Protein AF-A0A6A4ELS7-F1 (afdb_monomer)

Sequence (142 aa):
MPRMIDSFGDTYHCTVDSSPAGCIIHLRNEKMRDEWTCEVTFQNIDSLWSGSGPAMLCHAPFTAVGVLQDLIHGTSYCGTMYGSVTLTNKFSPYYMELQLKCQLQEVILEWKFPMVPKDVSALERRAASKALGSQEAVKLST

Secondary structure (DSSP, 8-state):
--EEE-TTS-EEEEEEEEETTEEEEEEEETTT--EEEEEEETTTGGGGB-S---GGGTT-HHHHHHHHHHHHHT--SSTTEEEEEEEE--S-TT-EEEEEEEEETTEEEEEEEEEEESSHHHHHHHHHHHHHHHHHHHHTT-

Mean predicted aligned error: 9.18 Å

Structure (mmCIF, N/CA/C/O backbone):
data_AF-A0A6A4ELS7-F1
#
_entry.id   AF-A0A6A4ELS7-F1
#
loop_
_atom_site.group_PDB
_atom_site.id
_atom_site.type_symbol
_atom_site.label_atom_id
_atom_site.label_alt_id
_atom_site.label_comp_id
_atom_site.label_asym_id
_atom_site.label_entity_id
_atom_site.label_seq_id
_atom_site.pdbx_PDB_ins_code
_atom_site.Cartn_x
_atom_site.Cartn_y
_atom_site.Cartn_z
_atom_site.occupancy
_atom_site.B_iso_or_equiv
_atom_site.auth_seq_id
_atom_site.auth_comp_id
_atom_site.auth_asym_id
_atom_site.auth_atom_id
_atom_site.pdbx_PDB_model_num
ATOM 1 N N . MET A 1 1 ? 12.898 -0.743 6.482 1.00 56.84 1 MET A N 1
ATOM 2 C CA . MET A 1 1 ? 11.477 -0.651 6.083 1.00 56.84 1 MET A CA 1
ATOM 3 C C . MET A 1 1 ? 10.868 0.611 6.672 1.00 56.84 1 MET A C 1
ATOM 5 O O . MET A 1 1 ? 11.114 0.869 7.850 1.00 56.84 1 MET A O 1
ATOM 9 N N . PRO A 1 2 ? 10.148 1.418 5.879 1.00 64.62 2 PRO A N 1
ATOM 10 C CA . PRO A 1 2 ? 9.604 2.689 6.339 1.00 64.62 2 PRO A CA 1
ATOM 11 C C . PRO A 1 2 ? 8.461 2.460 7.337 1.00 64.62 2 PRO A C 1
ATOM 13 O O . PRO A 1 2 ? 7.484 1.776 7.037 1.00 64.62 2 PRO A O 1
ATOM 16 N N . ARG A 1 3 ? 8.594 3.026 8.540 1.00 72.94 3 ARG A N 1
ATOM 17 C CA . ARG A 1 3 ? 7.478 3.187 9.480 1.00 72.94 3 ARG A CA 1
ATOM 18 C C . ARG A 1 3 ? 6.675 4.404 9.057 1.00 72.94 3 ARG A C 1
ATOM 20 O O . ARG A 1 3 ? 7.255 5.467 8.849 1.00 72.94 3 ARG A O 1
ATOM 27 N N . MET A 1 4 ? 5.364 4.247 8.951 1.00 81.12 4 MET A N 1
ATOM 28 C CA . MET A 1 4 ? 4.470 5.344 8.596 1.00 81.12 4 MET A CA 1
ATOM 29 C C . MET A 1 4 ? 3.529 5.620 9.751 1.00 81.12 4 MET A C 1
ATOM 31 O O . MET A 1 4 ? 3.017 4.693 10.373 1.00 81.12 4 MET A O 1
ATOM 35 N N . ILE A 1 5 ? 3.323 6.899 10.034 1.00 80.00 5 ILE A N 1
ATOM 36 C CA . ILE A 1 5 ? 2.426 7.355 11.087 1.00 80.00 5 ILE A CA 1
ATOM 37 C C . ILE A 1 5 ? 1.249 8.020 10.399 1.00 80.00 5 ILE A C 1
ATOM 39 O O . ILE A 1 5 ? 1.431 8.859 9.515 1.00 80.00 5 ILE A O 1
ATOM 43 N N . ASP A 1 6 ? 0.050 7.600 10.767 1.00 78.50 6 ASP A N 1
ATOM 44 C CA . ASP A 1 6 ? -1.168 8.167 10.224 1.00 78.50 6 ASP A CA 1
ATOM 45 C C . ASP A 1 6 ? -1.586 9.438 10.993 1.00 78.50 6 ASP A C 1
ATOM 47 O O . ASP A 1 6 ? -0.995 9.816 12.006 1.00 78.50 6 ASP A O 1
ATOM 51 N N . SER A 1 7 ? -2.627 10.125 10.524 1.00 72.00 7 SER A N 1
ATOM 52 C CA . SER A 1 7 ? -3.119 11.356 11.165 1.00 72.00 7 SER A CA 1
ATOM 53 C C . SER A 1 7 ? -3.641 11.171 12.599 1.00 72.00 7 SER A C 1
ATOM 55 O O . SER A 1 7 ? -3.864 12.160 13.290 1.00 72.00 7 SER A O 1
ATOM 57 N N . PHE A 1 8 ? -3.905 9.934 13.025 1.00 71.88 8 PHE A N 1
ATOM 58 C CA . PHE A 1 8 ? -4.363 9.587 14.370 1.00 71.88 8 PHE A CA 1
ATOM 59 C C . PHE A 1 8 ? -3.201 9.162 15.285 1.00 71.88 8 PHE A C 1
ATOM 61 O O . PHE A 1 8 ? -3.431 8.843 16.449 1.00 71.88 8 PHE A O 1
ATOM 68 N N . GLY A 1 9 ? -1.961 9.188 14.783 1.00 76.31 9 GLY A N 1
ATOM 69 C CA . GLY A 1 9 ? -0.770 8.768 15.519 1.00 76.31 9 GLY A CA 1
ATOM 70 C C . GLY A 1 9 ? -0.549 7.254 15.520 1.00 76.31 9 GLY A C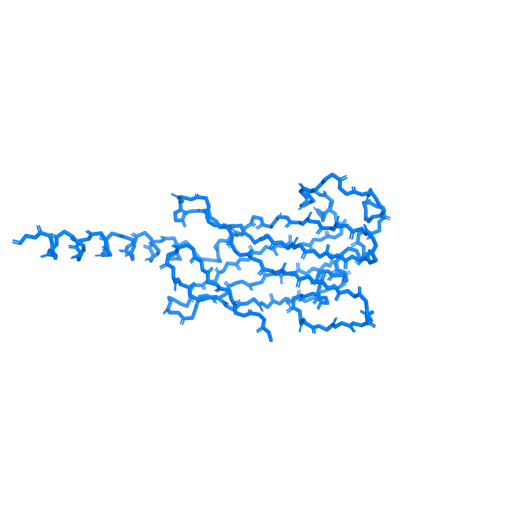 1
ATOM 71 O O . GLY A 1 9 ? 0.372 6.777 16.186 1.00 76.31 9 GLY A O 1
ATOM 72 N N . ASP A 1 10 ? -1.357 6.489 14.780 1.00 81.31 10 ASP A N 1
ATOM 73 C CA . ASP A 1 10 ? -1.173 5.048 14.662 1.00 81.31 10 ASP A CA 1
ATOM 74 C C . ASP A 1 10 ? 0.009 4.745 13.736 1.00 81.31 10 ASP A C 1
ATOM 76 O O . ASP A 1 10 ? 0.169 5.342 12.669 1.00 81.31 10 ASP A O 1
ATOM 80 N N . THR A 1 11 ? 0.846 3.794 14.153 1.00 85.88 11 THR A N 1
ATOM 81 C CA . THR A 1 11 ? 2.019 3.363 13.384 1.00 85.88 11 THR A CA 1
ATOM 82 C C . THR A 1 11 ? 1.684 2.145 12.533 1.00 85.88 11 THR A C 1
ATOM 84 O O . THR A 1 11 ? 1.116 1.167 13.026 1.00 85.88 11 THR A O 1
ATOM 87 N N . TYR A 1 12 ? 2.085 2.193 11.264 1.00 87.44 12 TYR A N 1
ATOM 88 C CA . TYR A 1 12 ? 1.881 1.139 10.282 1.00 87.44 12 TYR A CA 1
ATOM 89 C C . TYR A 1 12 ? 3.205 0.643 9.706 1.00 87.44 12 TYR A C 1
ATOM 91 O O . TYR A 1 12 ? 4.120 1.420 9.403 1.00 87.44 12 TYR A O 1
ATOM 99 N N . HIS A 1 13 ? 3.257 -0.667 9.490 1.00 88.06 13 HIS A N 1
ATOM 100 C CA . HIS A 1 13 ? 4.267 -1.332 8.682 1.00 88.06 13 HIS A CA 1
ATOM 101 C C . HIS A 1 13 ? 3.746 -1.552 7.266 1.00 88.06 13 HIS A C 1
ATOM 103 O O . HIS A 1 13 ? 2.657 -2.098 7.094 1.00 88.06 13 HIS A O 1
ATOM 109 N N . CYS A 1 14 ? 4.543 -1.155 6.275 1.00 87.31 14 CYS A N 1
ATOM 110 C CA . CYS A 1 14 ? 4.285 -1.431 4.866 1.00 87.31 14 CYS A CA 1
ATOM 111 C C . CYS A 1 14 ? 5.091 -2.644 4.406 1.00 87.31 14 CYS A C 1
ATOM 113 O O . CYS A 1 14 ? 6.310 -2.668 4.597 1.00 87.31 14 CYS A O 1
ATOM 115 N N . THR A 1 15 ? 4.434 -3.610 3.776 1.00 88.56 15 THR A N 1
ATOM 116 C CA . THR A 1 15 ? 5.080 -4.734 3.088 1.00 88.56 15 THR A CA 1
ATOM 117 C C . THR A 1 15 ? 4.439 -4.950 1.724 1.00 88.56 15 THR A C 1
ATOM 119 O O . THR A 1 15 ? 3.341 -4.458 1.462 1.00 88.56 15 THR A O 1
ATOM 122 N N . VAL A 1 16 ? 5.132 -5.666 0.841 1.00 89.25 16 VAL A N 1
ATOM 123 C CA . VAL A 1 16 ? 4.633 -5.984 -0.497 1.00 89.25 16 VAL A CA 1
ATOM 124 C C . VAL A 1 16 ? 4.811 -7.466 -0.765 1.00 89.25 16 VAL A C 1
ATOM 126 O O . VAL A 1 16 ? 5.917 -7.985 -0.635 1.00 89.25 16 VAL A O 1
ATOM 129 N N . ASP A 1 17 ? 3.733 -8.108 -1.195 1.00 90.06 17 ASP A N 1
ATOM 130 C CA . ASP A 1 17 ? 3.751 -9.476 -1.691 1.00 90.06 17 ASP A CA 1
ATOM 131 C C . ASP A 1 17 ? 3.772 -9.429 -3.223 1.00 90.06 17 ASP A C 1
ATOM 133 O O . ASP A 1 17 ? 2.775 -9.110 -3.879 1.00 90.06 17 ASP A O 1
ATOM 137 N N . SER A 1 18 ? 4.943 -9.687 -3.804 1.00 85.75 18 SER A N 1
ATOM 138 C CA . SER A 1 18 ? 5.160 -9.630 -5.252 1.00 85.75 18 SER A CA 1
ATOM 139 C C . SER A 1 18 ? 4.741 -10.922 -5.951 1.00 85.75 18 SER A C 1
ATOM 141 O O . SER A 1 18 ? 4.983 -12.026 -5.467 1.00 85.75 18 SER A O 1
ATOM 143 N N . SER A 1 19 ? 4.184 -10.790 -7.153 1.00 85.00 19 SER A N 1
ATOM 144 C CA . SER A 1 19 ? 3.873 -11.901 -8.051 1.00 85.00 19 SER A CA 1
ATOM 145 C C . SER A 1 19 ? 4.245 -11.554 -9.499 1.00 85.00 19 SER A C 1
ATOM 147 O O . SER A 1 19 ? 4.436 -10.383 -9.832 1.00 85.00 19 SER A O 1
ATOM 149 N N . PRO A 1 20 ? 4.287 -12.537 -10.414 1.00 78.62 20 PRO A N 1
ATOM 150 C CA . PRO A 1 20 ? 4.468 -12.253 -11.834 1.00 78.62 20 PRO A CA 1
ATOM 151 C C . PRO A 1 20 ? 3.353 -11.410 -12.460 1.00 78.62 20 PRO A C 1
ATOM 153 O O . PRO A 1 20 ? 3.557 -10.945 -13.570 1.00 78.62 20 PRO A O 1
ATOM 156 N N . ALA A 1 21 ? 2.198 -11.247 -11.796 1.00 82.81 21 ALA A N 1
ATOM 157 C CA . ALA A 1 21 ? 1.034 -10.490 -12.271 1.00 82.81 21 ALA A CA 1
ATOM 158 C C . ALA A 1 21 ? 0.962 -9.049 -11.714 1.00 82.81 21 ALA A C 1
ATOM 160 O O . ALA A 1 21 ? 0.116 -8.257 -12.140 1.00 82.81 21 ALA A O 1
ATOM 161 N N . GLY A 1 22 ? 1.830 -8.708 -10.757 1.00 86.75 22 GLY A N 1
ATOM 162 C CA . GLY A 1 22 ? 1.756 -7.461 -10.006 1.00 86.75 22 GLY A CA 1
ATOM 163 C C . GLY A 1 22 ? 2.215 -7.644 -8.564 1.00 86.75 22 GLY A C 1
ATOM 164 O O . GLY A 1 22 ? 3.106 -8.439 -8.275 1.00 86.75 22 GLY A O 1
ATOM 165 N N . CYS A 1 23 ? 1.590 -6.943 -7.631 1.00 90.44 23 CYS A N 1
ATOM 166 C CA . CYS A 1 23 ? 1.838 -7.109 -6.209 1.00 90.44 23 CYS A CA 1
ATOM 167 C C . CYS A 1 23 ? 0.638 -6.709 -5.356 1.00 90.44 23 CYS A C 1
ATOM 169 O O . CYS A 1 23 ? -0.208 -5.921 -5.776 1.00 90.44 23 CYS A O 1
ATOM 171 N 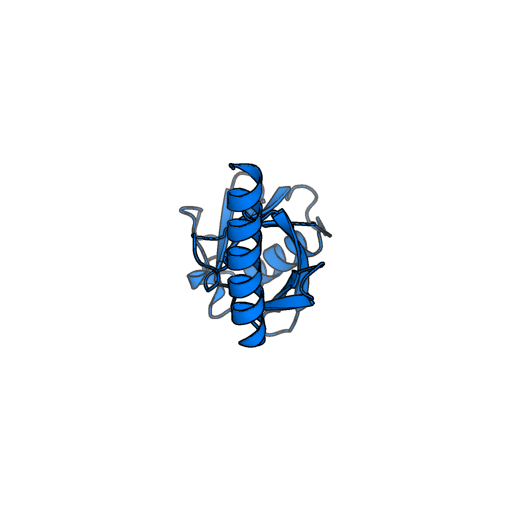N . ILE A 1 24 ? 0.609 -7.200 -4.123 1.00 93.50 24 ILE A N 1
ATOM 172 C CA . ILE A 1 24 ? -0.326 -6.746 -3.099 1.00 93.50 24 ILE A CA 1
ATOM 173 C C . ILE A 1 24 ? 0.463 -5.925 -2.086 1.00 93.50 24 ILE A C 1
ATOM 175 O O . ILE A 1 24 ? 1.447 -6.392 -1.519 1.00 93.50 24 ILE A O 1
ATOM 179 N N . ILE A 1 25 ? 0.048 -4.681 -1.877 1.00 92.19 25 ILE A N 1
ATOM 180 C CA . ILE A 1 25 ? 0.591 -3.821 -0.827 1.00 92.19 25 ILE A CA 1
ATOM 181 C C . ILE A 1 25 ? -0.175 -4.118 0.454 1.00 92.19 25 ILE A C 1
ATOM 183 O O . ILE A 1 25 ? -1.402 -4.086 0.440 1.00 92.19 25 ILE A O 1
ATOM 187 N N . HIS A 1 26 ? 0.535 -4.340 1.556 1.00 92.12 26 HIS A N 1
ATOM 188 C CA . HIS A 1 26 ? -0.031 -4.561 2.882 1.00 92.12 26 HIS A CA 1
A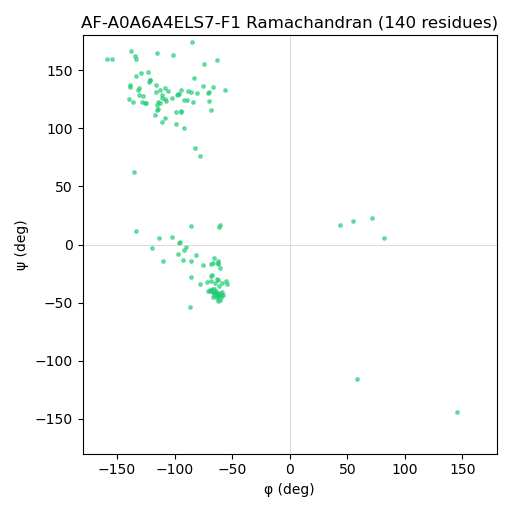TOM 189 C C . HIS A 1 26 ? 0.387 -3.436 3.827 1.00 92.12 26 HIS A C 1
ATOM 191 O O . HIS A 1 26 ? 1.569 -3.120 3.960 1.00 92.12 26 HIS A O 1
ATOM 197 N N . LEU A 1 27 ? -0.584 -2.870 4.534 1.00 90.25 27 LEU A N 1
ATOM 198 C CA . LEU A 1 27 ? -0.381 -1.966 5.655 1.00 90.25 27 LEU A CA 1
ATOM 199 C C . LEU A 1 27 ? -0.899 -2.624 6.919 1.00 90.25 27 LEU A C 1
ATOM 201 O O . LEU A 1 27 ? -2.096 -2.870 7.051 1.00 90.25 27 LEU A O 1
ATOM 205 N N . ARG A 1 28 ? -0.007 -2.873 7.871 1.00 90.12 28 ARG A N 1
ATOM 206 C CA . ARG A 1 28 ? -0.359 -3.477 9.152 1.00 90.12 28 ARG A CA 1
ATOM 207 C C . ARG A 1 28 ? -0.167 -2.483 10.281 1.00 90.12 28 ARG A C 1
ATOM 209 O O . ARG A 1 28 ? 0.949 -2.019 10.500 1.00 90.12 28 ARG A O 1
ATOM 216 N N . ASN A 1 29 ? -1.231 -2.204 11.022 1.00 87.44 29 ASN A N 1
ATOM 217 C CA . ASN A 1 29 ? -1.163 -1.375 12.221 1.00 87.44 29 ASN A CA 1
ATOM 218 C C . ASN A 1 29 ? -0.449 -2.136 13.351 1.00 87.44 29 ASN A C 1
ATOM 220 O O . ASN A 1 29 ? -0.804 -3.279 13.660 1.00 87.44 29 ASN A O 1
ATOM 224 N N . GLU A 1 30 ? 0.533 -1.510 13.999 1.00 86.25 30 GLU A N 1
ATOM 225 C CA . GLU A 1 30 ? 1.288 -2.126 15.100 1.00 86.25 30 GLU A CA 1
ATOM 226 C C . GLU A 1 30 ? 0.411 -2.382 16.341 1.00 86.25 30 GLU A C 1
ATOM 228 O O . GLU A 1 30 ? 0.537 -3.418 17.001 1.00 86.25 30 GLU A O 1
ATOM 233 N N . LYS A 1 31 ? -0.503 -1.456 16.649 1.00 83.69 31 LYS A N 1
ATOM 234 C CA . LYS A 1 31 ? -1.314 -1.449 17.873 1.00 83.69 31 LYS A CA 1
ATOM 235 C C . LYS A 1 31 ? -2.585 -2.279 17.727 1.00 83.69 31 LYS A C 1
ATOM 237 O O . LYS A 1 31 ? -2.853 -3.156 18.544 1.00 83.69 31 LYS A O 1
ATOM 242 N N . MET A 1 32 ? -3.375 -2.003 16.692 1.00 80.06 32 MET A N 1
ATOM 243 C CA . MET A 1 32 ? -4.685 -2.629 16.479 1.00 80.06 32 MET A CA 1
ATOM 244 C C . MET A 1 32 ? -4.599 -3.973 15.746 1.00 80.06 32 MET A C 1
ATOM 246 O O .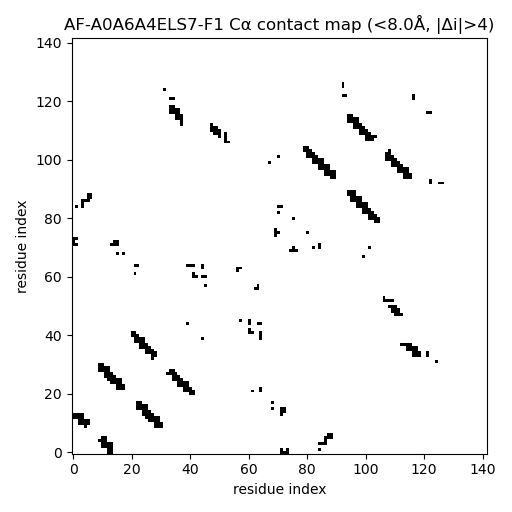 MET A 1 32 ? -5.562 -4.748 15.772 1.00 80.06 32 MET A O 1
ATOM 250 N N . ARG A 1 33 ? -3.438 -4.272 15.139 1.00 83.25 33 ARG A N 1
ATOM 251 C CA . ARG A 1 33 ? -3.183 -5.463 14.312 1.00 83.25 33 ARG A CA 1
ATOM 252 C C . ARG A 1 33 ? -4.174 -5.634 13.158 1.00 83.25 33 ARG A C 1
ATOM 254 O O . ARG A 1 33 ? -4.323 -6.749 12.661 1.00 83.25 33 ARG A O 1
ATOM 261 N N . ASP A 1 34 ? -4.866 -4.574 12.757 1.00 85.62 34 ASP A N 1
ATOM 262 C CA . ASP A 1 34 ? -5.628 -4.556 11.521 1.00 85.62 34 ASP A CA 1
ATOM 263 C C . ASP A 1 34 ? -4.691 -4.438 10.318 1.00 85.62 34 ASP A C 1
ATOM 265 O O . ASP A 1 34 ? -3.543 -3.992 10.416 1.00 85.62 34 ASP A O 1
ATOM 269 N N . GLU A 1 35 ? -5.191 -4.914 9.185 1.00 89.62 35 GLU A N 1
ATOM 270 C CA . GLU A 1 35 ? -4.445 -5.032 7.946 1.00 89.62 35 GLU A CA 1
ATOM 271 C C . GLU A 1 35 ? -5.275 -4.438 6.815 1.00 89.62 35 GLU A C 1
ATOM 273 O O . GLU A 1 35 ? -6.470 -4.723 6.686 1.00 89.62 35 GLU A O 1
ATOM 278 N N . TRP A 1 36 ? -4.626 -3.614 6.005 1.00 90.44 36 TRP A N 1
ATOM 279 C CA . TRP A 1 36 ? -5.206 -2.981 4.835 1.00 90.44 36 TRP A CA 1
ATOM 280 C C . TRP A 1 36 ? -4.393 -3.356 3.614 1.00 90.44 36 TRP A C 1
ATOM 282 O O . TRP A 1 36 ? -3.165 -3.387 3.668 1.00 90.44 36 TRP A O 1
ATOM 292 N N . THR A 1 37 ? -5.073 -3.624 2.512 1.00 93.44 37 THR A N 1
ATOM 293 C CA . THR A 1 37 ? -4.457 -4.149 1.303 1.00 93.44 37 THR A CA 1
ATOM 294 C C . THR A 1 37 ? -4.845 -3.348 0.074 1.00 93.44 37 THR A C 1
ATOM 296 O O . THR A 1 37 ? -5.961 -2.839 -0.015 1.00 93.44 37 THR A O 1
ATOM 299 N N . CYS A 1 38 ? -3.936 -3.259 -0.889 1.00 93.25 38 CYS A N 1
ATOM 300 C CA . CYS A 1 38 ? -4.228 -2.748 -2.223 1.00 93.25 38 CYS A CA 1
ATOM 301 C C . CYS A 1 38 ? -3.568 -3.662 -3.254 1.00 93.25 38 CYS A C 1
ATOM 303 O O . CYS A 1 38 ? -2.358 -3.885 -3.199 1.00 93.25 38 CYS A O 1
ATOM 305 N N . GLU A 1 39 ? -4.363 -4.209 -4.169 1.00 93.56 39 GLU A N 1
ATOM 306 C CA . GLU A 1 39 ? -3.851 -5.005 -5.279 1.00 93.56 39 GLU A CA 1
ATOM 307 C C . GLU A 1 39 ? -3.425 -4.078 -6.420 1.00 93.56 39 GLU A C 1
ATOM 309 O O . GLU A 1 39 ? -4.220 -3.293 -6.944 1.00 93.56 39 GLU A O 1
ATOM 314 N N . VAL A 1 40 ? -2.162 -4.187 -6.816 1.00 90.25 40 VAL A N 1
ATOM 315 C CA . VAL A 1 40 ? -1.559 -3.416 -7.900 1.00 90.25 40 VAL A CA 1
ATOM 316 C C . VAL A 1 40 ? -1.129 -4.388 -8.985 1.00 90.25 40 VAL A C 1
ATOM 318 O O . VAL A 1 40 ? -0.203 -5.173 -8.809 1.00 90.25 40 VAL A O 1
ATOM 321 N N . THR A 1 41 ? -1.797 -4.336 -10.125 1.00 88.81 41 THR A N 1
ATOM 322 C CA . THR A 1 41 ? -1.516 -5.176 -11.287 1.00 88.81 41 THR A CA 1
ATOM 323 C C . THR A 1 41 ? -1.041 -4.314 -12.443 1.00 88.81 41 THR A C 1
ATOM 325 O O . THR A 1 41 ? -1.255 -3.101 -12.479 1.00 88.81 41 THR A O 1
ATOM 328 N N . PHE A 1 42 ? -0.454 -4.940 -13.459 1.00 83.06 42 PHE A N 1
ATOM 329 C CA . PHE A 1 42 ? -0.081 -4.216 -14.677 1.00 83.06 42 PHE A CA 1
ATOM 330 C C . PHE A 1 42 ? -1.283 -3.621 -15.422 1.00 83.06 42 PHE A C 1
ATOM 332 O O . PHE A 1 42 ? -1.099 -2.773 -16.285 1.00 83.06 42 PHE A O 1
ATOM 339 N N . GLN A 1 43 ? -2.500 -4.080 -15.114 1.00 84.38 43 GLN A N 1
ATOM 340 C CA . GLN A 1 43 ? -3.732 -3.588 -15.727 1.00 84.38 43 GLN A CA 1
ATOM 341 C C . GLN A 1 43 ? -4.286 -2.352 -15.014 1.00 84.38 43 GLN A C 1
ATOM 343 O O . GLN A 1 43 ? -4.981 -1.561 -15.645 1.00 84.38 43 GLN A O 1
ATOM 348 N N . ASN A 1 44 ? -4.017 -2.188 -13.712 1.00 87.06 44 ASN A N 1
ATOM 349 C CA . ASN A 1 44 ? -4.596 -1.104 -12.918 1.00 87.06 44 ASN A CA 1
ATOM 350 C C . ASN A 1 44 ? -3.582 -0.032 -12.490 1.00 87.06 44 ASN A C 1
ATOM 352 O O . ASN A 1 44 ? -4.011 1.047 -12.085 1.00 87.06 44 ASN A O 1
ATOM 356 N N . ILE A 1 45 ? -2.272 -0.276 -12.602 1.00 84.94 45 ILE A N 1
ATOM 357 C CA . ILE A 1 45 ? -1.254 0.654 -12.096 1.00 84.94 45 ILE A CA 1
ATOM 358 C C . ILE A 1 45 ? -1.345 2.053 -12.716 1.00 84.94 45 ILE A C 1
ATOM 360 O O . ILE A 1 45 ? -1.142 3.045 -12.016 1.00 84.94 45 ILE A O 1
ATOM 364 N N . ASP A 1 46 ? -1.754 2.148 -13.980 1.00 81.94 46 ASP A N 1
ATOM 365 C CA . ASP A 1 46 ? -1.950 3.431 -14.660 1.00 81.94 46 ASP A CA 1
ATOM 366 C C . ASP A 1 46 ? -3.138 4.217 -14.089 1.00 81.94 46 ASP A C 1
ATOM 368 O O . ASP A 1 46 ? -3.109 5.444 -14.039 1.00 81.94 46 ASP A O 1
ATOM 372 N N . SER A 1 47 ? -4.170 3.524 -13.594 1.00 83.31 47 SER A N 1
ATOM 373 C CA . SER A 1 47 ? -5.327 4.156 -12.939 1.00 83.31 47 SER A CA 1
ATOM 374 C C . SER A 1 47 ? -5.024 4.657 -11.522 1.00 83.31 47 SER A C 1
ATOM 376 O O . SER A 1 47 ? -5.755 5.490 -10.991 1.00 83.31 47 SER A O 1
ATOM 378 N N . LEU A 1 48 ? -3.940 4.162 -10.9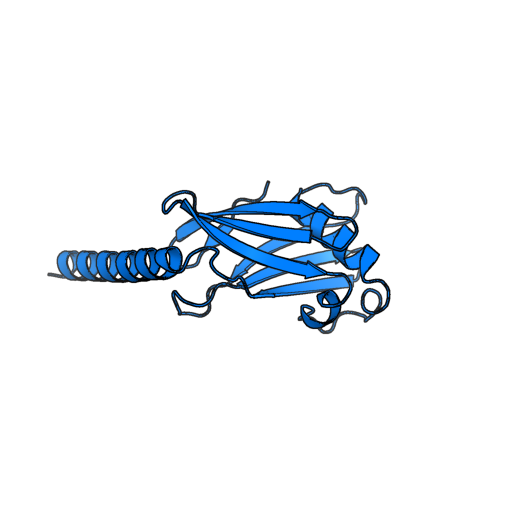18 1.00 83.50 48 LEU A N 1
ATOM 379 C CA . LEU A 1 48 ? -3.474 4.525 -9.575 1.00 83.50 48 LEU A CA 1
ATOM 380 C C . LEU A 1 48 ? -2.499 5.713 -9.602 1.00 83.50 48 LEU A C 1
ATOM 382 O O . LEU A 1 48 ? -2.031 6.183 -8.562 1.00 83.50 48 LEU A O 1
ATOM 386 N N . TRP A 1 49 ? -2.187 6.205 -10.798 1.00 81.44 49 TRP A N 1
ATOM 387 C CA . TRP A 1 49 ? -1.363 7.378 -11.014 1.00 81.44 49 TRP A CA 1
ATOM 388 C C . TRP A 1 49 ? -2.097 8.654 -10.592 1.00 81.44 49 TRP A C 1
ATOM 390 O O . TRP A 1 49 ? -3.243 8.882 -10.979 1.00 81.44 49 TRP A O 1
ATOM 400 N N . SER A 1 50 ? -1.438 9.517 -9.813 1.00 71.88 50 SER A N 1
ATOM 401 C CA . SER A 1 50 ? -2.061 10.746 -9.297 1.00 71.88 50 SER A CA 1
ATOM 402 C C . SER A 1 50 ? -1.377 12.044 -9.718 1.00 71.88 50 SER A C 1
ATOM 404 O O . SER A 1 50 ? -1.859 13.118 -9.352 1.00 71.88 50 SER A O 1
ATOM 406 N N . GLY A 1 51 ? -0.263 11.967 -10.451 1.00 63.94 51 GLY A N 1
ATOM 407 C CA . GLY A 1 51 ? 0.545 13.124 -10.835 1.00 63.94 51 GLY A CA 1
ATOM 408 C C . GLY A 1 51 ? 0.336 13.606 -12.273 1.00 63.94 51 GLY A C 1
ATOM 409 O O . GLY A 1 51 ? -0.121 12.880 -13.147 1.00 63.94 51 GLY A O 1
ATOM 410 N N . SER A 1 52 ? 0.778 14.831 -12.555 1.00 56.19 52 SER A N 1
ATOM 411 C CA . SER A 1 52 ? 0.965 15.359 -13.918 1.00 56.19 52 SER A CA 1
ATOM 412 C C . SER A 1 52 ? 2.335 14.992 -14.514 1.00 56.19 52 SER A C 1
ATOM 414 O O . SER A 1 52 ? 2.796 15.648 -15.448 1.00 56.19 52 SER A O 1
ATOM 416 N N . GLY A 1 53 ? 3.035 14.020 -13.918 1.00 55.97 53 GLY A N 1
ATOM 417 C CA . GLY A 1 53 ? 4.358 13.587 -14.363 1.00 55.97 53 GLY A CA 1
ATOM 418 C C . GLY A 1 53 ? 4.318 12.997 -15.779 1.00 55.97 53 GLY A C 1
ATOM 419 O O . GLY A 1 53 ? 3.253 12.589 -16.246 1.00 55.97 53 GLY A O 1
ATOM 420 N N . PRO A 1 54 ? 5.458 12.967 -16.487 1.00 54.09 54 PRO A N 1
ATOM 421 C CA . PRO A 1 54 ? 5.525 12.443 -17.840 1.00 54.09 54 PRO A CA 1
ATOM 422 C C . PRO A 1 54 ? 4.997 11.008 -17.863 1.00 54.09 54 PRO A C 1
ATOM 424 O O . PRO A 1 54 ? 5.417 10.171 -17.064 1.00 54.09 54 PRO A O 1
ATOM 427 N N . ALA A 1 55 ? 4.122 10.722 -18.828 1.00 59.44 55 ALA A N 1
ATOM 428 C CA . ALA A 1 55 ? 3.492 9.423 -19.078 1.00 59.44 55 ALA A CA 1
ATOM 429 C C . ALA A 1 55 ? 4.484 8.286 -19.421 1.00 59.44 55 ALA A C 1
ATOM 431 O O . ALA A 1 55 ? 4.085 7.239 -19.919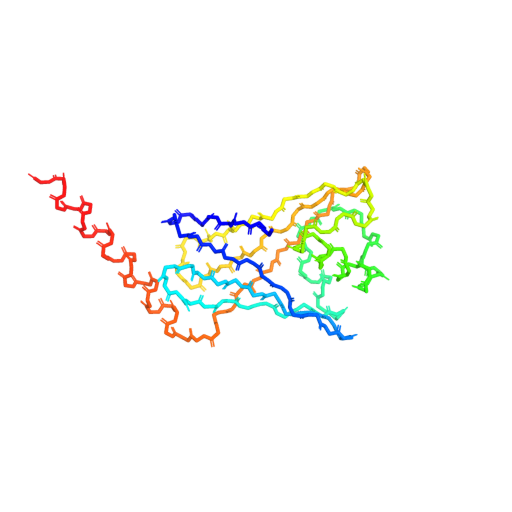 1.00 59.44 55 ALA A O 1
ATOM 432 N N . MET A 1 56 ? 5.787 8.474 -19.173 1.00 61.00 56 MET A N 1
ATOM 433 C CA . MET A 1 56 ? 6.851 7.524 -19.495 1.00 61.00 56 MET A CA 1
ATOM 434 C C . MET A 1 56 ? 6.602 6.136 -18.905 1.00 61.00 56 MET A C 1
ATOM 436 O O . MET A 1 56 ? 6.953 5.147 -19.541 1.00 61.00 56 MET A O 1
ATOM 440 N N . LEU A 1 57 ? 5.985 6.049 -17.722 1.00 64.31 57 LEU A N 1
ATOM 441 C CA . LEU A 1 57 ? 5.649 4.766 -17.102 1.00 64.31 57 LEU A CA 1
ATOM 442 C C . LEU A 1 57 ? 4.236 4.265 -17.430 1.00 64.31 57 LEU A C 1
ATOM 444 O O . LEU A 1 57 ? 3.993 3.075 -17.258 1.00 64.31 57 LEU A O 1
ATOM 448 N N . CYS A 1 58 ? 3.358 5.104 -17.996 1.00 63.09 58 CYS A N 1
ATOM 449 C CA . CYS A 1 58 ? 2.009 4.707 -18.431 1.00 63.09 58 CYS A CA 1
ATOM 450 C C . CYS A 1 58 ? 2.018 3.696 -19.592 1.00 63.09 58 CYS A C 1
ATOM 452 O O . CYS A 1 58 ? 0.992 3.139 -19.962 1.00 63.09 58 CYS A O 1
ATOM 454 N N . HIS A 1 59 ? 3.177 3.483 -20.217 1.00 67.62 59 HIS A N 1
ATOM 455 C CA . HIS A 1 59 ? 3.378 2.469 -21.255 1.00 67.62 59 HIS A CA 1
ATOM 456 C C . HIS A 1 59 ? 4.334 1.355 -20.812 1.00 67.62 59 HIS A C 1
ATOM 458 O O . HIS A 1 59 ? 4.687 0.486 -21.607 1.00 67.62 59 HIS A O 1
ATOM 464 N N . ALA A 1 60 ? 4.752 1.370 -19.544 1.00 77.25 60 ALA A N 1
ATOM 465 C CA . ALA A 1 60 ? 5.678 0.409 -18.961 1.00 77.25 60 ALA A CA 1
ATOM 466 C C . ALA A 1 60 ? 5.175 -0.056 -17.579 1.00 77.25 60 ALA A C 1
ATOM 468 O O . ALA A 1 60 ? 5.859 0.140 -16.568 1.00 77.25 60 ALA A O 1
ATOM 469 N N . PRO A 1 61 ? 3.997 -0.705 -17.508 1.00 77.88 61 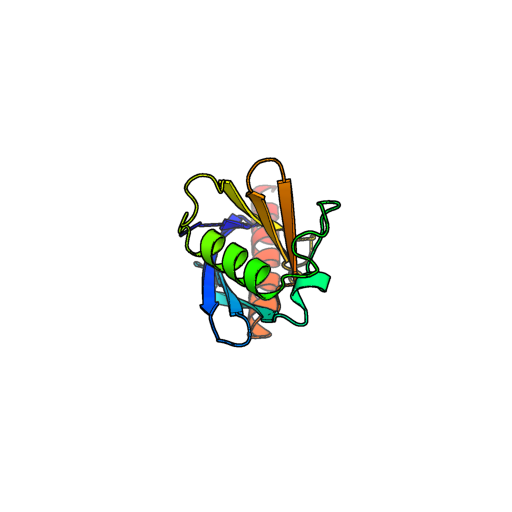PRO A N 1
ATOM 470 C CA . PRO A 1 61 ? 3.368 -1.062 -16.237 1.00 77.88 61 PRO A CA 1
ATOM 471 C C . PRO A 1 61 ? 4.217 -2.039 -15.407 1.00 77.88 61 PRO A C 1
ATOM 473 O O . PRO A 1 61 ? 4.228 -1.967 -14.182 1.00 77.88 61 PRO A O 1
ATOM 476 N N . PHE A 1 62 ? 5.007 -2.903 -16.056 1.00 80.94 62 PHE A N 1
ATOM 477 C CA . PHE A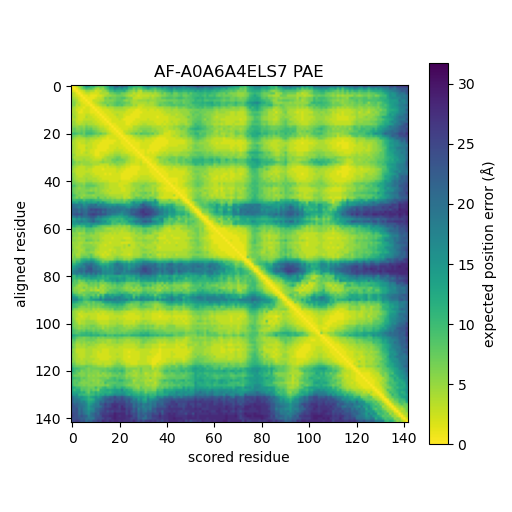 1 62 ? 5.983 -3.766 -15.379 1.00 80.94 62 PHE A CA 1
ATOM 478 C C . PHE A 1 62 ? 7.070 -2.963 -14.657 1.00 80.94 62 PHE A C 1
ATOM 480 O O . PHE A 1 62 ? 7.398 -3.250 -13.508 1.00 80.94 62 PHE A O 1
ATOM 487 N N . THR A 1 63 ? 7.608 -1.932 -15.314 1.00 80.88 63 THR A N 1
ATOM 488 C CA . THR A 1 63 ? 8.610 -1.039 -14.724 1.00 80.88 63 THR A CA 1
ATOM 489 C C . THR A 1 63 ? 8.007 -0.233 -13.580 1.00 80.88 63 THR A C 1
ATOM 491 O O . THR A 1 63 ? 8.642 -0.098 -12.540 1.00 80.88 63 THR A O 1
ATOM 494 N N . ALA A 1 64 ? 6.772 0.248 -13.734 1.00 80.19 64 ALA A N 1
ATOM 495 C CA . ALA A 1 64 ? 6.061 0.964 -12.680 1.00 80.19 64 ALA A CA 1
ATOM 496 C C . ALA A 1 64 ? 5.870 0.099 -11.419 1.00 80.19 64 ALA A C 1
ATOM 498 O O . ALA A 1 64 ? 6.168 0.553 -10.314 1.00 80.19 64 ALA A O 1
ATOM 499 N N . VAL A 1 65 ? 5.454 -1.165 -11.579 1.00 83.12 65 VAL A N 1
ATOM 500 C CA . VAL A 1 65 ? 5.338 -2.119 -10.462 1.00 83.12 65 VAL A CA 1
ATOM 501 C C . VAL A 1 65 ? 6.708 -2.384 -9.824 1.00 83.12 65 VAL A C 1
ATOM 503 O O . VAL A 1 65 ? 6.812 -2.407 -8.600 1.00 83.12 65 VAL A O 1
ATOM 506 N N . GLY A 1 66 ? 7.768 -2.537 -10.624 1.00 81.06 66 GLY A N 1
ATOM 507 C CA . GLY A 1 66 ? 9.132 -2.723 -10.114 1.00 81.06 66 GLY A CA 1
ATOM 508 C C . GLY A 1 66 ? 9.621 -1.543 -9.267 1.00 81.06 66 GLY A C 1
ATOM 509 O O . GLY A 1 66 ? 10.066 -1.737 -8.140 1.00 81.06 66 GLY A O 1
ATOM 510 N N . VAL A 1 67 ? 9.450 -0.311 -9.760 1.00 81.06 67 VAL A N 1
ATOM 511 C CA . VAL A 1 67 ? 9.812 0.922 -9.033 1.00 81.06 67 VAL A CA 1
ATOM 512 C C . VAL A 1 67 ? 9.072 1.026 -7.698 1.00 81.06 67 VAL A C 1
ATOM 514 O O . VAL A 1 67 ? 9.660 1.411 -6.685 1.00 81.06 67 VAL A O 1
ATOM 517 N N . LEU A 1 68 ? 7.789 0.662 -7.678 1.00 84.31 68 LEU A N 1
ATOM 518 C CA . LEU A 1 68 ? 6.992 0.622 -6.456 1.00 84.31 68 LEU A CA 1
ATOM 519 C C . LEU A 1 68 ? 7.547 -0.385 -5.439 1.00 84.31 68 LEU A C 1
ATOM 521 O O . LEU A 1 68 ? 7.722 -0.040 -4.267 1.00 84.31 68 LEU A O 1
ATOM 525 N N . GLN A 1 69 ? 7.830 -1.611 -5.881 1.00 82.50 69 GLN A N 1
ATOM 526 C CA . GLN A 1 69 ? 8.383 -2.660 -5.022 1.00 82.50 69 GLN A CA 1
ATOM 527 C C . GLN A 1 69 ? 9.729 -2.236 -4.433 1.00 82.50 69 GLN A C 1
ATOM 529 O O . GLN A 1 69 ? 9.943 -2.382 -3.230 1.00 82.50 69 GLN A O 1
ATOM 534 N N . ASP A 1 70 ? 10.595 -1.646 -5.254 1.00 80.25 70 ASP A N 1
ATOM 535 C CA . ASP A 1 70 ? 11.901 -1.152 -4.829 1.00 80.25 70 ASP A CA 1
ATOM 536 C C . ASP A 1 70 ? 11.786 -0.058 -3.766 1.00 80.25 70 ASP A C 1
ATOM 538 O O . ASP A 1 70 ? 12.483 -0.089 -2.746 1.00 80.25 70 ASP A O 1
ATOM 542 N N . LEU A 1 71 ? 10.863 0.891 -3.953 1.00 79.44 71 LEU A N 1
ATOM 543 C CA . LEU A 1 71 ? 10.685 1.970 -2.990 1.00 79.44 71 LEU A CA 1
ATOM 544 C C . LEU A 1 71 ? 10.151 1.458 -1.645 1.00 79.44 71 LEU A C 1
ATOM 546 O O . LEU A 1 71 ? 10.623 1.900 -0.596 1.00 79.44 71 LEU A O 1
ATOM 550 N N . ILE A 1 72 ? 9.195 0.524 -1.649 1.00 79.75 72 ILE A N 1
ATOM 551 C CA . ILE A 1 72 ? 8.619 0.001 -0.400 1.00 79.75 72 ILE A CA 1
ATOM 552 C C . ILE A 1 72 ? 9.622 -0.892 0.343 1.00 79.75 72 ILE A C 1
ATOM 554 O O . ILE A 1 72 ? 9.760 -0.780 1.567 1.00 79.75 72 ILE A O 1
ATOM 558 N N . HIS A 1 73 ? 10.381 -1.725 -0.375 1.00 78.31 73 HIS A N 1
ATOM 559 C CA . HIS A 1 73 ? 11.460 -2.511 0.225 1.00 78.31 73 HIS A CA 1
ATOM 560 C C . HIS A 1 73 ? 12.641 -1.646 0.689 1.00 78.31 73 HIS A C 1
ATOM 562 O O . HIS A 1 73 ? 13.432 -2.085 1.528 1.00 78.31 73 HIS A O 1
ATOM 568 N N . GLY A 1 74 ? 12.736 -0.398 0.218 1.00 68.94 74 GLY A N 1
ATOM 569 C CA . GLY A 1 74 ? 13.861 0.491 0.496 1.00 68.94 74 GLY A CA 1
ATOM 570 C C . GLY A 1 74 ? 15.134 0.053 -0.229 1.00 68.94 74 GLY A C 1
ATOM 571 O O . GLY A 1 74 ? 16.236 0.373 0.214 1.00 68.94 74 GLY A O 1
ATOM 572 N N . THR A 1 75 ? 14.990 -0.706 -1.316 1.00 63.09 75 THR A N 1
ATOM 573 C CA . THR A 1 75 ? 16.090 -1.168 -2.156 1.00 63.09 75 THR A CA 1
ATOM 574 C C . THR A 1 75 ? 16.315 -0.158 -3.272 1.00 63.09 75 THR A C 1
ATOM 576 O O . THR A 1 75 ? 15.609 -0.129 -4.274 1.00 63.09 75 THR A O 1
ATOM 579 N N . SER A 1 76 ? 17.320 0.700 -3.117 1.00 54.62 76 SER A N 1
ATOM 580 C CA . SER A 1 76 ? 17.769 1.597 -4.184 1.00 54.62 76 SER A CA 1
ATOM 581 C C . SER A 1 76 ? 18.622 0.820 -5.196 1.00 54.62 76 SER A C 1
ATOM 583 O O . SER A 1 76 ? 19.849 0.917 -5.170 1.00 54.62 76 SER A O 1
ATOM 585 N N . TYR A 1 77 ? 18.008 0.013 -6.070 1.00 50.53 77 TYR A N 1
ATOM 586 C CA . TYR A 1 77 ? 18.761 -0.688 -7.127 1.00 50.53 77 TYR A CA 1
ATOM 587 C C . TYR A 1 77 ? 19.376 0.295 -8.134 1.00 50.53 77 TYR A C 1
ATOM 589 O O . TYR A 1 77 ? 20.492 0.091 -8.609 1.00 50.53 77 TYR A O 1
ATOM 597 N N . CYS A 1 78 ? 18.704 1.420 -8.385 1.00 48.75 78 CYS A N 1
ATOM 598 C CA . CYS A 1 78 ? 19.303 2.589 -9.016 1.00 48.75 78 CYS A CA 1
ATOM 599 C C . CYS A 1 78 ? 19.769 3.552 -7.922 1.00 48.75 78 CYS A C 1
ATOM 601 O O . CYS A 1 78 ? 18.939 4.142 -7.232 1.00 48.75 78 CYS A O 1
ATOM 603 N N . GLY A 1 79 ? 21.082 3.767 -7.793 1.00 47.66 79 GLY A N 1
ATOM 604 C CA . GLY A 1 79 ? 21.705 4.699 -6.834 1.00 47.66 79 GLY A CA 1
ATOM 605 C C . GLY A 1 79 ? 21.320 6.185 -6.975 1.00 47.66 79 GLY A C 1
ATOM 606 O O . GLY A 1 79 ? 22.011 7.043 -6.443 1.00 47.66 79 GLY A O 1
ATOM 607 N N . THR A 1 80 ? 20.237 6.496 -7.690 1.00 56.25 80 THR A N 1
ATOM 608 C CA . THR A 1 80 ? 19.693 7.836 -7.954 1.00 56.25 80 THR A CA 1
ATOM 609 C C . THR A 1 80 ? 18.175 7.924 -7.736 1.00 56.25 80 THR A C 1
ATOM 611 O O . THR A 1 80 ? 17.564 8.898 -8.171 1.00 56.25 80 THR A O 1
ATOM 614 N N . MET A 1 81 ? 17.537 6.918 -7.123 1.00 59.91 81 MET A N 1
ATOM 615 C CA . MET A 1 81 ? 16.115 6.989 -6.767 1.00 59.91 81 MET A CA 1
ATOM 616 C C . MET A 1 81 ? 15.959 7.463 -5.322 1.00 59.91 81 MET A C 1
ATOM 618 O O . MET A 1 81 ? 16.344 6.763 -4.386 1.00 59.91 81 MET A O 1
ATOM 622 N N . TYR A 1 82 ? 15.361 8.640 -5.146 1.00 67.44 82 TYR A N 1
ATOM 623 C CA . TYR A 1 82 ? 14.959 9.154 -3.838 1.00 67.44 82 TYR A CA 1
ATOM 624 C C . TYR A 1 82 ? 13.440 9.197 -3.787 1.00 67.44 82 TYR A C 1
ATOM 626 O O . TYR A 1 82 ? 12.801 9.685 -4.714 1.00 67.44 82 TYR A O 1
ATOM 634 N N . GLY A 1 83 ? 12.830 8.702 -2.718 1.00 67.38 83 GLY A N 1
ATOM 635 C CA . GLY A 1 83 ? 11.383 8.772 -2.583 1.00 67.38 83 GLY A CA 1
ATOM 636 C C . GLY A 1 83 ? 10.922 8.654 -1.147 1.00 67.38 83 GLY A C 1
ATOM 637 O O . GLY A 1 83 ? 11.647 8.186 -0.272 1.00 67.38 83 GLY A O 1
ATOM 638 N N . SER A 1 84 ? 9.702 9.117 -0.922 1.00 71.62 84 SER A N 1
ATOM 639 C CA . SER A 1 84 ? 9.008 9.049 0.348 1.00 71.62 84 SER A CA 1
ATOM 640 C C . SER A 1 84 ? 7.702 8.289 0.180 1.00 71.62 84 SER A C 1
ATOM 642 O O . SER A 1 84 ? 6.975 8.457 -0.802 1.00 71.62 84 SER A O 1
ATOM 644 N N . VAL A 1 85 ? 7.385 7.494 1.191 1.00 71.50 85 VAL A N 1
ATOM 645 C CA . VAL A 1 85 ? 6.104 6.807 1.308 1.00 71.50 85 VAL A CA 1
ATOM 646 C C . VAL A 1 85 ? 5.361 7.448 2.472 1.00 71.50 85 VAL A C 1
ATOM 648 O O . VAL A 1 85 ? 5.914 7.581 3.564 1.00 71.50 85 VAL A O 1
ATOM 651 N N . THR A 1 86 ? 4.134 7.895 2.227 1.00 76.94 86 THR A N 1
ATOM 652 C CA . THR A 1 86 ? 3.320 8.633 3.198 1.00 76.94 86 THR A CA 1
ATOM 653 C C . THR A 1 86 ? 1.907 8.073 3.245 1.00 76.94 86 THR A C 1
ATOM 655 O O . THR A 1 86 ? 1.356 7.681 2.219 1.00 76.94 86 THR A O 1
ATOM 658 N N . LEU A 1 87 ? 1.299 8.065 4.431 1.00 73.31 87 LEU A N 1
ATOM 659 C CA . LEU A 1 87 ? -0.102 7.688 4.603 1.00 73.31 87 LEU A CA 1
ATOM 660 C C . LEU A 1 87 ? -0.986 8.925 4.650 1.00 73.31 87 LEU A C 1
ATOM 662 O O . LEU A 1 87 ? -0.758 9.828 5.455 1.00 73.31 87 LEU A O 1
ATOM 666 N N . THR A 1 88 ? -2.042 8.915 3.843 1.00 72.50 88 THR A N 1
ATOM 667 C CA . THR A 1 88 ? -3.051 9.967 3.826 1.00 72.50 88 THR A CA 1
ATOM 668 C C . THR A 1 88 ? -4.389 9.386 4.270 1.00 72.50 88 THR A C 1
ATOM 670 O O . THR A 1 88 ? -4.991 8.545 3.605 1.00 72.50 88 THR A O 1
ATOM 673 N N . ASN A 1 89 ? -4.897 9.873 5.402 1.00 65.88 89 ASN A N 1
ATOM 674 C CA . ASN A 1 89 ? -6.262 9.600 5.842 1.00 65.88 89 ASN A CA 1
ATOM 675 C C . ASN A 1 89 ? -7.154 10.788 5.466 1.00 65.88 89 ASN A C 1
ATOM 677 O O . ASN A 1 89 ? -7.019 11.872 6.035 1.00 65.88 89 ASN A O 1
ATOM 681 N N . LYS A 1 90 ? -8.120 10.604 4.562 1.00 57.16 90 LYS A N 1
ATOM 682 C CA . LYS A 1 90 ? -9.167 11.616 4.342 1.00 57.16 90 LYS A CA 1
ATOM 683 C C . LYS A 1 90 ? -10.263 11.461 5.394 1.00 57.16 90 LYS A C 1
ATOM 685 O O . LYS A 1 90 ? -11.260 10.807 5.128 1.00 57.16 90 LYS A O 1
ATOM 690 N N . PHE A 1 91 ? -10.056 12.028 6.585 1.00 54.53 91 PHE A N 1
ATOM 691 C CA . PHE A 1 91 ? -11.061 12.333 7.629 1.00 54.53 91 PHE A CA 1
ATOM 692 C C . PHE A 1 91 ? -12.134 11.264 7.969 1.00 54.53 91 PHE A C 1
ATOM 694 O O . PHE A 1 91 ? -13.118 11.568 8.644 1.00 54.53 91 PHE A O 1
ATOM 701 N N . SER A 1 92 ? -11.937 10.002 7.587 1.00 66.50 92 SER A N 1
ATOM 702 C CA . SER A 1 92 ? -12.900 8.908 7.710 1.00 66.50 92 SER A CA 1
ATOM 703 C C . SER A 1 92 ? -12.182 7.640 8.174 1.00 66.50 92 SER A C 1
ATOM 705 O O . SER A 1 92 ? -11.126 7.321 7.629 1.00 66.50 92 SER A O 1
ATOM 707 N N . PRO A 1 93 ? -12.732 6.884 9.144 1.00 67.50 93 PRO A N 1
ATOM 708 C CA . PRO A 1 93 ? -12.172 5.587 9.529 1.00 67.50 93 PRO A CA 1
ATOM 709 C C . PRO A 1 93 ? -12.304 4.545 8.407 1.00 67.50 93 PRO A C 1
ATOM 711 O O . PRO A 1 93 ? -11.622 3.527 8.441 1.00 67.50 93 PRO A O 1
ATOM 714 N N . TYR A 1 94 ? -13.157 4.819 7.415 1.00 74.06 94 TYR A N 1
ATOM 715 C CA . TYR A 1 94 ? -13.463 3.944 6.284 1.00 74.06 94 TYR A CA 1
ATOM 716 C C . TYR A 1 94 ? -12.589 4.194 5.057 1.00 74.06 94 TYR A C 1
ATOM 718 O O . TYR A 1 94 ? -12.720 3.485 4.066 1.00 74.06 94 TYR A O 1
ATOM 726 N N . TYR A 1 95 ? -11.727 5.211 5.100 1.00 79.88 95 TYR A N 1
ATOM 727 C CA . TYR A 1 95 ? -10.868 5.562 3.980 1.00 79.88 95 TYR A CA 1
ATOM 728 C C . TYR A 1 95 ? -9.420 5.678 4.434 1.00 79.88 95 TYR A C 1
ATOM 730 O O . TYR A 1 95 ? -9.081 6.500 5.287 1.00 79.88 95 TYR A O 1
ATOM 738 N N . MET A 1 96 ? -8.561 4.888 3.803 1.00 84.81 96 MET A N 1
ATOM 739 C CA . MET A 1 96 ? -7.118 4.982 3.930 1.00 84.81 96 MET A CA 1
ATOM 740 C C . MET A 1 96 ? -6.517 4.984 2.528 1.00 84.81 96 MET A C 1
ATOM 742 O O . MET A 1 96 ? -6.910 4.193 1.675 1.00 84.81 96 MET A O 1
ATOM 746 N N . GLU A 1 97 ? -5.577 5.888 2.289 1.00 89.19 97 GLU A N 1
ATOM 747 C CA . GLU A 1 97 ? -4.853 5.988 1.029 1.00 89.19 97 GLU A CA 1
ATOM 748 C C . GLU A 1 97 ? -3.356 5.980 1.325 1.00 89.19 97 GLU A C 1
ATOM 750 O O . GLU A 1 97 ? -2.865 6.756 2.148 1.00 89.19 97 GLU A O 1
ATOM 755 N N . LEU A 1 98 ? -2.626 5.093 0.657 1.00 88.31 98 LEU A N 1
ATOM 756 C CA . LEU A 1 98 ? -1.172 5.138 0.648 1.00 88.31 98 LEU A CA 1
ATOM 757 C C . LEU A 1 98 ? -0.737 6.017 -0.518 1.00 88.31 98 LEU A C 1
ATOM 759 O O . LEU A 1 98 ? -1.103 5.761 -1.662 1.00 88.31 98 LEU A O 1
ATOM 763 N N . GLN A 1 99 ? 0.056 7.039 -0.230 1.00 87.94 99 GLN A N 1
ATOM 764 C CA . GLN A 1 99 ? 0.628 7.907 -1.244 1.00 87.94 99 GLN A CA 1
ATOM 765 C C . GLN A 1 99 ? 2.121 7.634 -1.351 1.00 87.94 99 GLN A C 1
ATOM 767 O O . GLN A 1 99 ? 2.867 7.694 -0.369 1.00 87.94 99 GLN A O 1
ATOM 772 N N . LEU A 1 100 ? 2.554 7.339 -2.566 1.00 85.19 100 LEU A N 1
ATOM 773 C CA . LEU A 1 100 ? 3.939 7.063 -2.886 1.00 85.19 100 LEU A CA 1
ATOM 774 C C . LEU A 1 100 ? 4.444 8.160 -3.807 1.00 85.19 100 LEU A C 1
ATOM 776 O O . LEU A 1 100 ? 3.878 8.379 -4.876 1.00 85.19 100 LEU A O 1
ATOM 780 N N . LYS A 1 101 ? 5.505 8.847 -3.388 1.00 83.56 101 LYS A N 1
ATOM 781 C CA . LYS A 1 101 ? 6.139 9.898 -4.177 1.00 83.56 101 LYS A CA 1
ATOM 782 C C . LYS A 1 101 ? 7.616 9.590 -4.312 1.00 83.56 101 LYS A C 1
ATOM 784 O O . LYS A 1 101 ? 8.318 9.495 -3.309 1.00 83.56 101 LYS A O 1
ATOM 789 N N . CYS A 1 102 ? 8.109 9.466 -5.532 1.00 80.44 102 CYS A N 1
ATOM 790 C CA . CYS A 1 102 ? 9.539 9.325 -5.767 1.00 80.44 102 CYS A CA 1
ATOM 791 C C . CYS A 1 102 ? 10.014 10.243 -6.883 1.00 80.44 102 CYS A C 1
ATOM 793 O O . CYS A 1 102 ? 9.237 10.746 -7.689 1.00 80.44 102 CYS A O 1
ATOM 795 N N . GLN A 1 103 ? 11.312 10.495 -6.881 1.00 77.81 103 GLN A N 1
ATOM 796 C CA . GLN A 1 103 ? 12.018 11.213 -7.913 1.00 77.81 103 GLN A CA 1
ATOM 797 C C . GLN A 1 103 ? 12.992 10.243 -8.576 1.00 77.81 103 GLN A C 1
ATOM 799 O O . GLN A 1 103 ? 13.878 9.680 -7.926 1.00 77.81 103 GLN A O 1
ATOM 804 N N . LEU A 1 104 ? 12.807 10.055 -9.878 1.00 75.19 104 LEU A N 1
ATOM 805 C CA . LEU A 1 104 ? 13.697 9.299 -10.741 1.00 75.19 104 LEU A CA 1
ATOM 806 C C . LEU A 1 104 ? 14.364 10.296 -11.690 1.00 75.19 104 LEU A C 1
ATOM 808 O O . LEU A 1 104 ? 13.726 10.806 -12.609 1.00 75.19 104 LEU A O 1
ATOM 812 N N . GLN A 1 105 ? 15.642 10.601 -11.442 1.00 75.94 105 GLN A N 1
ATOM 813 C CA . GLN A 1 105 ? 16.368 11.678 -12.133 1.00 75.94 105 GLN A CA 1
ATOM 814 C C . GLN A 1 105 ? 15.669 13.043 -11.948 1.00 75.94 105 GLN A C 1
ATOM 816 O O . GLN A 1 105 ? 15.567 13.532 -10.824 1.00 75.94 105 GLN A O 1
ATOM 821 N N . GLU A 1 106 ? 15.174 13.664 -13.019 1.00 76.50 106 GLU A N 1
ATOM 822 C CA . GLU A 1 106 ? 14.450 14.948 -12.987 1.00 76.50 106 GLU A CA 1
ATOM 823 C C . GLU A 1 106 ? 12.923 14.769 -12.953 1.00 76.50 106 GLU A C 1
ATOM 825 O O . GLU A 1 106 ? 12.167 15.739 -12.958 1.00 76.50 106 GLU A O 1
ATOM 830 N N . VAL A 1 107 ? 12.452 13.520 -12.908 1.00 77.12 107 VAL A N 1
ATOM 831 C CA . VAL A 1 107 ? 11.035 13.183 -13.003 1.00 77.12 107 VAL A CA 1
ATOM 832 C C . VAL A 1 107 ? 10.465 12.850 -11.631 1.00 77.12 107 VAL A C 1
ATOM 834 O O . VAL A 1 107 ? 10.958 11.956 -10.947 1.00 77.12 107 VAL A O 1
ATOM 837 N N . ILE A 1 108 ? 9.378 13.525 -11.256 1.00 80.50 108 ILE A N 1
ATOM 838 C CA . ILE A 1 108 ? 8.592 13.199 -10.062 1.00 80.50 108 ILE A CA 1
ATOM 839 C C . ILE A 1 108 ? 7.470 12.237 -10.455 1.00 80.50 108 ILE A C 1
ATOM 841 O O . ILE A 1 108 ? 6.650 12.544 -11.322 1.00 80.50 108 ILE A O 1
ATOM 845 N N . LEU A 1 109 ? 7.432 11.090 -9.786 1.00 80.50 109 LEU A N 1
ATOM 846 C CA . LEU A 1 109 ? 6.410 10.062 -9.918 1.00 80.50 109 LEU A CA 1
ATOM 847 C C . LEU A 1 109 ? 5.539 10.068 -8.657 1.00 80.50 109 LEU A C 1
ATOM 849 O O . LEU A 1 109 ? 6.058 10.146 -7.539 1.00 80.50 109 LEU A O 1
ATOM 853 N N . GLU A 1 110 ? 4.221 10.004 -8.834 1.00 85.88 110 GLU A N 1
ATOM 854 C CA . GLU A 1 110 ? 3.268 10.006 -7.724 1.00 85.88 110 GLU A CA 1
ATOM 855 C C . GLU A 1 110 ? 2.133 9.012 -7.978 1.00 85.88 110 GLU A C 1
ATOM 857 O O . GLU A 1 110 ? 1.429 9.102 -8.987 1.00 85.88 110 GLU A O 1
ATOM 862 N N . TRP A 1 111 ? 1.940 8.102 -7.026 1.00 86.88 111 TRP A N 1
ATOM 863 C CA . TRP A 1 111 ? 0.841 7.144 -7.020 1.00 86.88 111 TRP A CA 1
ATOM 864 C C . TRP A 1 111 ? 0.020 7.255 -5.740 1.00 86.88 111 TRP A C 1
ATOM 866 O O . TRP A 1 111 ? 0.550 7.534 -4.658 1.00 86.88 111 TRP A O 1
ATOM 876 N N . LYS A 1 112 ? -1.277 6.971 -5.868 1.00 89.44 112 LYS A N 1
ATOM 877 C CA . LYS A 1 112 ? -2.228 6.882 -4.760 1.00 89.44 112 LYS A CA 1
ATOM 878 C C . LYS A 1 112 ? -2.926 5.536 -4.794 1.00 89.44 112 LYS A C 1
ATOM 880 O O . LYS A 1 112 ? -3.594 5.192 -5.764 1.00 89.44 112 LYS A O 1
ATOM 885 N N . PHE A 1 113 ? -2.796 4.801 -3.700 1.00 89.94 113 PHE A N 1
ATOM 886 C CA . PHE A 1 113 ? -3.352 3.468 -3.544 1.00 89.94 113 PHE A CA 1
ATOM 887 C C . PHE A 1 113 ? -4.524 3.529 -2.567 1.00 89.94 113 PHE A C 1
ATOM 889 O O . PHE A 1 113 ? -4.297 3.746 -1.371 1.00 89.94 113 PHE A O 1
ATOM 896 N N . PRO A 1 114 ? -5.773 3.366 -3.037 1.00 90.75 114 PRO A N 1
ATOM 897 C CA . PRO A 1 114 ? -6.912 3.231 -2.146 1.00 90.75 114 PRO A CA 1
ATOM 898 C C . PRO A 1 114 ? -6.785 1.895 -1.413 1.00 90.75 114 PRO A C 1
ATOM 900 O O . PRO A 1 114 ? -6.796 0.824 -2.022 1.00 90.75 114 PRO A O 1
ATOM 903 N N . MET A 1 115 ? -6.625 1.967 -0.098 1.00 90.88 115 MET A N 1
ATOM 904 C CA . MET A 1 115 ? -6.410 0.798 0.739 1.00 90.88 115 MET A CA 1
ATOM 905 C C . MET A 1 115 ? -7.760 0.239 1.184 1.00 90.88 115 MET A C 1
ATOM 907 O O . MET A 1 115 ? -8.622 0.972 1.672 1.00 90.88 115 MET A O 1
ATOM 911 N N . VAL A 1 116 ? -7.929 -1.073 1.050 1.00 90.31 116 VAL A N 1
ATOM 912 C CA . VAL A 1 116 ? -9.135 -1.801 1.451 1.00 90.31 116 VAL A CA 1
ATOM 913 C C . VAL A 1 116 ? -8.830 -2.581 2.729 1.00 90.31 116 VAL A C 1
ATOM 915 O O . VAL A 1 116 ? -7.803 -3.256 2.784 1.00 90.31 116 VAL A O 1
ATOM 918 N N . PRO A 1 117 ? -9.670 -2.520 3.772 1.00 89.69 117 PRO A N 1
ATOM 919 C CA . PRO A 1 117 ? -9.448 -3.321 4.967 1.00 89.69 117 PRO A CA 1
ATOM 920 C C . PRO A 1 117 ? -9.613 -4.807 4.632 1.00 89.69 117 PRO A C 1
ATOM 922 O O . PRO A 1 117 ? -10.572 -5.200 3.968 1.00 89.69 117 PRO A O 1
ATOM 925 N N . LYS A 1 118 ? -8.704 -5.648 5.126 1.00 87.75 118 LYS A N 1
ATOM 926 C CA . LYS A 1 118 ? -8.766 -7.105 4.925 1.00 87.75 118 LYS A CA 1
ATOM 927 C C . LYS A 1 118 ? -9.944 -7.753 5.655 1.00 87.75 118 LYS A C 1
ATOM 929 O O . LYS A 1 118 ? -10.428 -8.804 5.249 1.00 87.75 118 LYS A O 1
ATOM 934 N N . ASP A 1 119 ? -10.389 -7.125 6.738 1.00 84.81 119 ASP A N 1
ATOM 935 C CA . ASP A 1 119 ? -11.523 -7.549 7.551 1.00 84.81 119 ASP A CA 1
ATOM 936 C C . ASP A 1 119 ? -12.347 -6.319 7.952 1.00 84.81 119 ASP A C 1
ATOM 938 O O . ASP A 1 119 ? -11.795 -5.294 8.358 1.00 84.81 119 ASP A O 1
ATOM 942 N N . VAL A 1 120 ? -13.674 -6.432 7.882 1.00 80.12 120 VAL A N 1
ATOM 943 C CA . VAL A 1 120 ? -14.631 -5.409 8.330 1.00 80.12 120 VAL A CA 1
ATOM 944 C C . VAL A 1 120 ? -14.395 -5.034 9.797 1.00 80.12 120 VAL A C 1
ATOM 946 O O . VAL A 1 120 ? -14.538 -3.867 10.162 1.00 80.12 120 VAL A O 1
ATOM 949 N N . SER A 1 121 ? -13.920 -5.972 10.624 1.00 78.19 121 SER A N 1
ATOM 950 C CA . SER A 1 121 ? -13.567 -5.711 12.027 1.00 78.19 121 SER A CA 1
ATOM 951 C C . SER A 1 121 ? -12.457 -4.659 12.201 1.00 78.19 121 SER A C 1
ATOM 953 O O . SER A 1 121 ? -12.306 -4.080 13.281 1.00 78.19 121 SER A O 1
ATOM 955 N N . ALA A 1 122 ? -11.651 -4.390 11.165 1.00 75.06 122 ALA A N 1
ATOM 956 C CA . ALA A 1 122 ? -10.676 -3.296 11.163 1.00 75.06 122 ALA A CA 1
ATOM 957 C C . ALA A 1 122 ? -11.368 -1.928 11.251 1.00 75.06 122 ALA A C 1
ATOM 959 O O . ALA A 1 122 ? -10.953 -1.056 12.016 1.00 75.06 122 ALA A O 1
ATOM 960 N N . LEU A 1 123 ? -12.469 -1.765 10.511 1.00 79.06 123 LEU A N 1
ATOM 961 C CA . LEU A 1 123 ? -13.255 -0.535 10.480 1.00 79.06 123 LEU A CA 1
ATOM 962 C C . LEU A 1 123 ? -13.915 -0.272 11.834 1.00 79.06 123 LEU A C 1
ATOM 964 O O . LEU A 1 123 ? -13.858 0.848 12.343 1.00 79.06 123 LEU A O 1
ATOM 968 N N . GLU A 1 124 ? -14.483 -1.314 12.442 1.00 79.75 124 GLU A N 1
ATOM 969 C CA . GLU A 1 124 ? -15.128 -1.240 13.756 1.00 79.75 124 GLU A CA 1
ATOM 970 C C . GLU A 1 124 ? -14.131 -0.861 14.857 1.00 79.75 124 GLU A C 1
ATOM 972 O O . GLU A 1 124 ? -14.388 0.057 15.639 1.00 79.75 124 GLU A O 1
ATOM 977 N N . ARG A 1 125 ? -12.952 -1.501 14.882 1.00 75.50 125 ARG A N 1
ATOM 978 C CA . ARG A 1 125 ? -11.882 -1.183 15.843 1.00 75.50 125 ARG A CA 1
ATOM 979 C C . ARG A 1 125 ? -11.403 0.258 15.711 1.00 75.50 125 ARG A C 1
ATOM 981 O O . ARG A 1 125 ? -11.231 0.945 16.720 1.00 75.50 125 ARG A O 1
ATOM 988 N N . ARG A 1 126 ? -11.244 0.746 14.480 1.00 74.31 126 ARG A N 1
ATOM 989 C CA . ARG A 1 126 ? -10.811 2.122 14.217 1.00 74.31 126 ARG A CA 1
ATOM 990 C C . ARG A 1 126 ? -11.882 3.149 14.590 1.00 74.31 126 ARG A C 1
ATOM 992 O O . ARG A 1 126 ? -11.562 4.180 15.184 1.00 74.31 126 ARG A O 1
ATOM 999 N N . ALA A 1 127 ? -13.153 2.858 14.307 1.00 77.31 127 ALA A N 1
ATOM 1000 C CA . ALA A 1 127 ? -14.277 3.686 14.738 1.00 77.31 127 ALA A CA 1
ATOM 1001 C C . ALA A 1 127 ? -14.374 3.759 16.273 1.00 77.31 127 ALA A C 1
ATOM 1003 O O . ALA A 1 127 ? -14.514 4.851 16.828 1.00 77.31 127 ALA A O 1
ATOM 1004 N N . ALA A 1 128 ? -14.217 2.623 16.962 1.00 75.75 128 ALA A N 1
ATOM 1005 C CA . ALA A 1 128 ? -14.214 2.554 18.422 1.00 75.75 128 ALA A CA 1
ATOM 1006 C C . ALA A 1 128 ? -13.036 3.326 19.042 1.00 75.75 128 ALA A C 1
ATOM 1008 O O . ALA A 1 128 ? -13.233 4.095 19.982 1.00 75.75 128 ALA A O 1
ATOM 1009 N N . SER A 1 129 ? -11.827 3.188 18.484 1.00 69.56 129 SER A N 1
ATOM 1010 C CA . SER A 1 129 ? -10.629 3.918 18.931 1.00 69.56 129 SER A CA 1
ATOM 1011 C C . SER A 1 129 ? -10.825 5.440 18.857 1.00 69.56 129 SER A C 1
ATOM 1013 O O . SER A 1 129 ? -10.542 6.163 19.815 1.00 69.56 129 SER A O 1
ATOM 1015 N N . LYS A 1 130 ? -11.415 5.936 17.760 1.00 68.50 130 LYS A N 1
ATOM 1016 C CA . LYS A 1 130 ? -11.731 7.363 17.596 1.00 68.50 130 LYS A CA 1
ATOM 1017 C C . LYS A 1 130 ? -12.768 7.854 18.613 1.00 68.50 130 LYS A C 1
ATOM 1019 O O . LYS A 1 130 ? -12.634 8.961 19.138 1.00 68.50 130 LYS A O 1
ATOM 1024 N N . ALA A 1 131 ? -13.791 7.049 18.906 1.00 63.31 131 ALA A N 1
ATOM 1025 C CA . ALA A 1 131 ? -14.802 7.388 19.907 1.00 63.31 131 ALA A CA 1
ATOM 1026 C C . ALA A 1 131 ? -14.208 7.461 21.327 1.00 63.31 131 ALA A C 1
ATOM 1028 O O . ALA A 1 131 ? -14.516 8.393 22.070 1.00 63.31 131 ALA A O 1
ATOM 1029 N N . LEU A 1 132 ? -13.309 6.536 21.675 1.00 59.25 132 LEU A N 1
ATOM 1030 C CA . LEU A 1 132 ? -12.632 6.497 22.976 1.00 59.25 132 LEU A CA 1
ATOM 1031 C C . LEU A 1 132 ? -11.681 7.687 23.174 1.00 59.25 132 LEU A C 1
ATOM 1033 O O . LEU A 1 132 ? -11.763 8.361 24.200 1.00 59.25 132 LEU A O 1
ATOM 1037 N N . GLY A 1 133 ? -10.862 8.023 22.169 1.00 55.38 133 GLY A N 1
ATOM 1038 C CA . GLY A 1 133 ? -9.988 9.205 22.226 1.00 55.38 133 GLY A CA 1
ATOM 1039 C C . GLY A 1 133 ? -10.759 10.530 22.324 1.00 55.38 133 GLY A C 1
ATOM 1040 O O . GLY A 1 133 ? -10.302 11.480 22.956 1.00 55.38 133 GLY A O 1
ATOM 1041 N N . SER A 1 134 ? -11.975 10.578 21.769 1.00 54.44 134 SER A N 1
ATOM 1042 C CA . SER A 1 134 ? -12.866 11.740 21.896 1.00 54.44 134 SER A CA 1
ATOM 1043 C C . SER A 1 134 ? -13.455 11.873 23.310 1.00 54.44 134 SER A C 1
ATOM 1045 O O . SER A 1 134 ? -13.671 12.986 23.777 1.00 54.44 134 SER A O 1
ATOM 1047 N N . GLN A 1 135 ? -13.695 10.763 24.019 1.00 48.12 135 GLN A N 1
ATOM 1048 C CA . GLN A 1 135 ? -14.229 10.779 25.389 1.00 48.12 135 GLN A CA 1
ATOM 1049 C C . GLN A 1 135 ? -13.174 11.125 26.451 1.00 48.12 135 GLN A C 1
ATOM 1051 O O . GLN A 1 135 ? -13.500 11.799 27.430 1.00 48.12 135 GLN A O 1
ATOM 1056 N N . GLU A 1 136 ? -11.916 10.713 26.271 1.00 46.97 136 GLU A N 1
ATOM 1057 C CA . GLU A 1 136 ? -10.819 11.119 27.166 1.00 46.97 136 GLU A CA 1
ATOM 1058 C C . GLU A 1 136 ? -10.509 12.619 27.057 1.00 46.97 136 GLU A C 1
ATOM 1060 O O . GLU A 1 136 ? -10.322 13.276 28.080 1.00 46.97 136 GLU A O 1
ATOM 1065 N N . ALA A 1 137 ? -10.560 13.193 25.849 1.00 45.12 137 ALA A N 1
ATOM 1066 C CA . ALA A 1 137 ? -10.387 14.634 25.646 1.00 45.12 137 ALA A CA 1
ATOM 1067 C C . ALA A 1 137 ? -11.469 15.473 26.358 1.00 45.12 137 ALA A C 1
ATOM 1069 O O . ALA A 1 137 ? -11.176 16.536 26.905 1.00 45.12 137 ALA A O 1
ATOM 1070 N N . VAL A 1 138 ? -12.712 14.979 26.416 1.00 47.34 138 VAL A N 1
ATOM 1071 C CA . VAL A 1 138 ? -13.806 15.652 27.139 1.00 47.34 138 VAL A CA 1
ATOM 1072 C C . VAL A 1 138 ? -13.581 15.611 28.654 1.00 47.34 138 VAL A C 1
ATOM 1074 O O . VAL A 1 138 ? -13.787 16.621 29.320 1.00 47.34 138 VAL A O 1
ATOM 1077 N N . LYS A 1 139 ? -13.081 14.497 29.207 1.00 45.91 139 LYS A N 1
ATOM 1078 C CA . LYS A 1 139 ? -12.791 14.386 30.650 1.00 45.91 139 LYS A CA 1
ATOM 1079 C C . LYS A 1 139 ? -11.625 15.257 31.125 1.00 45.91 139 LYS A C 1
ATOM 1081 O O . LYS A 1 139 ? -11.616 15.639 32.284 1.00 45.91 139 LYS A O 1
ATOM 1086 N N . LEU A 1 140 ? -10.664 15.572 30.258 1.00 46.03 140 LEU A N 1
ATOM 1087 C CA . LEU A 1 140 ? -9.537 16.466 30.571 1.00 46.03 140 LEU A CA 1
ATOM 1088 C C . LEU A 1 140 ? -9.890 17.961 30.466 1.00 46.03 140 LEU A C 1
ATOM 1090 O O . LEU A 1 140 ? -9.085 18.804 30.851 1.00 46.03 140 LEU A O 1
ATOM 1094 N N . SER A 1 141 ? -11.075 18.287 29.943 1.00 47.66 141 SER A N 1
ATOM 1095 C CA . SER A 1 141 ? -11.546 19.662 29.723 1.00 47.66 141 SER A CA 1
ATOM 1096 C C . SER A 1 141 ? -12.562 20.138 30.776 1.00 47.66 141 SER A C 1
ATOM 1098 O O . SER A 1 141 ? -13.143 21.209 30.605 1.00 47.66 141 SER A O 1
ATOM 1100 N N . THR A 1 142 ? -12.814 19.338 31.821 1.00 42.53 142 THR A N 1
ATOM 1101 C CA . THR A 1 142 ? -13.758 19.630 32.922 1.00 42.53 142 THR A CA 1
ATOM 1102 C C . THR A 1 142 ? -13.023 19.626 34.250 1.00 42.53 142 THR A C 1
ATOM 1104 O O . THR A 1 142 ? -13.376 20.464 35.106 1.00 42.53 142 THR A O 1
#

Radius of gyration: 16.83 Å; Cα contacts (8 Å, |Δi|>4): 242; chains: 1; bounding box: 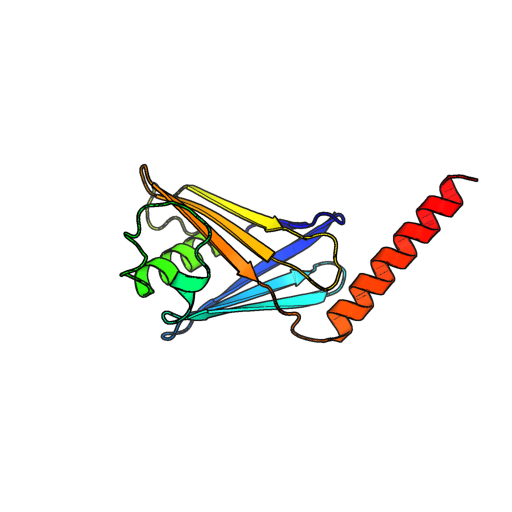37×32×54 Å

pLDDT: mean 75.77, std 13.14, range [42.53, 93.56]

Organism: NCBI:txid53985

Foldseek 3Di:
DDWEAEPVRWIWQWDWADDPFAIKIWIATPPPRWIWIFTQGLVCQLVQFDDPWPCPCVVPSVVSRVLVNCVSVVNCPPPQKDWDWYWYDPPALQWIKIWIWIDDPNIITIGITTIHTPDPVSSVVSVVVVVVVVVVVVVVVD

Solvent-accessible surface area (backbone atoms only — not comparable to full-atom values): 8013 Å² total; per-residue (Å²): 111,65,77,34,60,39,93,86,70,52,46,29,44,57,50,73,54,77,54,101,68,34,35,36,40,36,39,34,32,73,85,81,65,34,46,30,36,34,83,42,30,59,88,48,47,66,76,30,52,72,56,93,44,80,66,75,46,71,79,30,38,67,57,47,52,49,56,52,53,28,60,55,65,63,49,60,84,53,94,62,59,51,69,52,74,45,55,45,60,70,93,42,72,87,39,43,31,45,36,41,38,35,31,56,80,94,42,57,47,38,35,45,40,70,40,42,65,77,44,74,67,42,42,54,53,47,48,51,51,54,53,52,58,54,52,54,56,54,65,76,74,110

Nearest PDB structures (foldseek):
  3hbr-assembly5_C  TM=3.672E-01  e=7.188E-02  Klebsiella pneumoniae
  4wmc-assembly2_F  TM=3.610E-01  e=1.566E-01  Klebsiella pneumoniae
  6nlw-assembly1_B  TM=2.980E-01  e=1.122E-01  Shewanella oneidensis
  8faj-assembly1_A  TM=3.542E-01  e=1.957E-01  Klebsiella pneumoniae
  7lxg-assembly1_B  TM=3.198E-01  e=1.482E-01  Klebsiella pneumoniae